Protein AF-A0A358AS02-F1 (afdb_monomer)

Radius of gyration: 32.99 Å; Cα contacts (8 Å, |Δi|>4): 53; chains: 1; bounding box: 66×18×102 Å

Solvent-accessible surface area (backbone atoms only — not comparable to full-atom values): 7855 Å² total; per-residue (Å²): 131,84,78,94,72,62,91,56,50,70,57,50,54,51,51,53,51,53,44,52,52,48,52,53,50,47,54,50,46,55,52,51,48,51,53,48,52,52,51,51,50,51,52,51,52,51,51,52,53,49,52,54,51,52,55,53,41,55,75,73,66,63,52,74,68,58,54,47,55,52,50,57,49,52,51,48,52,50,52,53,51,51,54,48,49,51,52,47,52,54,49,51,49,53,46,52,52,51,52,53,52,46,53,51,48,55,52,52,50,54,49,51,52,51,54,44,52,50,53,49,52,52,53,51,52,52,51,50,53,52,50,55,48,54,52,50,36,59,75,69,67,66,122

Secondary structure (DSSP, 8-state):
-PPP--TTHHHHHHHHHHHHHHHHHHHHHHHHHHHHHHHHHHHHHHHHHHHHHHHHHHHH---HHHHHHHHHHHHHHHHHHHHHHHHHHHHHHHHHHHHHHHHHHHHHHHHHHHHHHHHHHHHHHHHHHHHHHHHHHHHTT--

Structure (mmCIF, N/CA/C/O backbone):
data_AF-A0A358AS02-F1
#
_entry.id   AF-A0A358AS02-F1
#
loop_
_atom_site.group_PDB
_atom_site.id
_atom_site.type_symbol
_atom_site.label_atom_id
_atom_site.label_alt_id
_atom_site.label_comp_id
_atom_site.label_asym_id
_atom_site.label_entity_id
_atom_site.label_seq_id
_atom_site.pdbx_PDB_ins_code
_atom_site.Cartn_x
_atom_site.Cartn_y
_atom_site.Cartn_z
_atom_site.occupancy
_atom_site.B_iso_or_equiv
_atom_site.auth_seq_id
_atom_site.auth_comp_id
_atom_site.auth_asym_id
_atom_site.auth_atom_id
_atom_site.pdbx_PDB_model_num
ATOM 1 N N . MET A 1 1 ? 17.965 8.722 -44.364 1.00 63.06 1 MET A N 1
ATOM 2 C CA . MET A 1 1 ? 18.125 7.604 -43.410 1.00 63.06 1 MET A CA 1
ATOM 3 C C . MET A 1 1 ? 16.873 7.472 -42.569 1.00 63.06 1 MET A C 1
ATOM 5 O O . MET A 1 1 ? 16.244 8.491 -42.295 1.00 63.06 1 MET A O 1
ATOM 9 N N . LYS A 1 2 ? 16.463 6.245 -42.236 1.00 71.38 2 LYS A N 1
ATOM 10 C CA . LYS A 1 2 ? 15.311 6.028 -41.347 1.00 71.38 2 LYS A CA 1
ATOM 11 C C . LYS A 1 2 ? 15.686 6.467 -39.932 1.00 71.38 2 LYS A C 1
ATOM 13 O O . LYS A 1 2 ? 16.843 6.344 -39.566 1.00 71.38 2 LYS A O 1
ATOM 18 N N . LYS A 1 3 ? 14.738 7.020 -39.175 1.00 84.81 3 LYS A N 1
ATOM 19 C CA . LYS A 1 3 ? 14.953 7.345 -37.757 1.00 84.81 3 LYS A CA 1
ATOM 20 C C . LYS A 1 3 ? 15.040 6.046 -36.949 1.00 84.81 3 LYS A C 1
ATOM 22 O O . LYS A 1 3 ? 14.452 5.049 -37.358 1.00 84.81 3 LYS A O 1
ATOM 27 N N . PHE A 1 4 ? 15.754 6.072 -35.824 1.00 89.56 4 PHE A N 1
ATOM 28 C CA . PHE A 1 4 ? 15.758 4.958 -34.879 1.00 89.56 4 PHE A CA 1
ATOM 29 C C . PHE A 1 4 ? 14.348 4.734 -34.322 1.00 89.56 4 PHE A C 1
ATOM 31 O O . PHE A 1 4 ? 13.707 5.678 -33.857 1.00 89.56 4 PHE A O 1
ATOM 38 N N . GLU A 1 5 ? 13.896 3.485 -34.346 1.00 88.81 5 GLU A N 1
ATOM 39 C CA . GLU A 1 5 ? 12.647 3.043 -33.737 1.00 88.81 5 GLU A CA 1
ATOM 40 C C . GLU A 1 5 ? 12.948 1.823 -32.872 1.00 88.81 5 GLU A C 1
ATOM 42 O O . GLU A 1 5 ? 13.447 0.810 -33.361 1.00 88.81 5 GLU A O 1
ATOM 47 N N . PHE A 1 6 ? 12.656 1.926 -31.575 1.00 92.75 6 PHE A N 1
ATOM 48 C CA . PHE A 1 6 ? 12.832 0.802 -30.667 1.00 92.75 6 PHE A CA 1
ATOM 49 C C . PHE A 1 6 ? 11.777 -0.265 -30.957 1.00 92.75 6 PHE A C 1
ATOM 51 O O . PHE A 1 6 ? 10.574 -0.002 -30.902 1.00 92.75 6 PHE A O 1
ATOM 58 N N . THR A 1 7 ? 12.221 -1.489 -31.226 1.00 91.62 7 THR A N 1
ATOM 59 C CA . THR A 1 7 ? 11.333 -2.581 -31.659 1.00 91.62 7 THR A CA 1
ATOM 60 C C . THR A 1 7 ? 10.274 -2.965 -30.621 1.00 91.62 7 THR A C 1
ATOM 62 O O . THR A 1 7 ? 9.206 -3.449 -30.992 1.00 91.62 7 THR A O 1
ATOM 65 N N . LEU A 1 8 ? 10.525 -2.706 -29.331 1.00 94.44 8 LEU A N 1
ATOM 66 C CA . LEU A 1 8 ? 9.593 -2.987 -28.232 1.00 94.44 8 LEU A CA 1
ATOM 67 C C . LEU A 1 8 ? 8.960 -1.719 -27.636 1.00 94.44 8 LEU A C 1
ATOM 69 O O . LEU A 1 8 ? 8.430 -1.769 -26.528 1.00 94.44 8 LEU A O 1
ATOM 73 N N . GLN A 1 9 ? 8.959 -0.594 -28.363 1.00 92.94 9 GLN A N 1
ATOM 74 C CA . GLN A 1 9 ? 8.395 0.679 -27.887 1.00 92.94 9 GLN A CA 1
ATOM 75 C C . GLN A 1 9 ? 6.948 0.530 -27.394 1.00 92.94 9 GLN A C 1
ATOM 77 O O . GLN A 1 9 ? 6.597 1.041 -26.335 1.00 92.94 9 GLN A O 1
ATOM 82 N N . ARG A 1 10 ? 6.115 -0.241 -28.106 1.00 94.62 10 ARG A N 1
ATOM 83 C CA . ARG A 1 10 ? 4.721 -0.456 -27.698 1.00 94.62 10 ARG A CA 1
ATOM 84 C C . ARG A 1 10 ? 4.593 -1.248 -26.395 1.00 94.62 10 ARG A C 1
ATOM 86 O O . ARG A 1 10 ? 3.691 -0.983 -25.609 1.00 94.62 10 ARG A O 1
ATOM 93 N N . LEU A 1 11 ? 5.476 -2.220 -26.175 1.00 94.50 11 LEU A N 1
ATOM 94 C CA . LEU A 1 11 ? 5.514 -2.978 -24.926 1.00 94.50 11 LEU A CA 1
ATOM 95 C C . LEU A 1 11 ? 5.974 -2.082 -23.769 1.00 94.50 11 LEU A C 1
ATOM 97 O O . LEU A 1 11 ? 5.389 -2.152 -22.695 1.00 94.50 11 LEU A O 1
ATOM 101 N N . GLN A 1 12 ? 6.964 -1.216 -24.007 1.00 92.75 12 GLN A N 1
ATOM 102 C CA . GLN A 1 12 ? 7.427 -0.230 -23.029 1.00 92.75 12 GLN A CA 1
ATOM 103 C C . GLN A 1 12 ? 6.285 0.695 -22.578 1.00 92.75 12 GLN A C 1
ATOM 105 O O . GLN A 1 12 ? 6.038 0.799 -21.382 1.00 92.75 12 GLN A O 1
ATOM 110 N N . GLU A 1 13 ? 5.517 1.253 -23.518 1.00 94.88 13 GLU A N 1
ATOM 111 C CA . GLU A 1 13 ? 4.344 2.091 -23.212 1.00 94.88 13 GLU A CA 1
ATOM 112 C C . GLU A 1 13 ? 3.291 1.352 -22.372 1.00 94.88 13 GLU A C 1
ATOM 114 O O . GLU A 1 13 ? 2.751 1.901 -21.415 1.00 94.88 13 GLU A O 1
ATOM 119 N N . VAL A 1 14 ? 3.001 0.088 -22.703 1.00 96.38 14 VAL A N 1
ATOM 120 C CA . VAL A 1 14 ? 2.052 -0.723 -21.922 1.00 96.38 14 VAL A CA 1
ATOM 121 C C . VAL A 1 14 ? 2.564 -0.932 -20.497 1.00 96.38 14 VAL A C 1
ATOM 123 O O . VAL A 1 14 ? 1.791 -0.807 -19.551 1.00 96.38 14 VAL A O 1
ATOM 126 N N . LYS A 1 15 ? 3.863 -1.196 -20.321 1.00 93.69 15 LYS A N 1
ATOM 127 C CA . LYS A 1 15 ? 4.470 -1.373 -18.995 1.00 93.69 15 LYS A CA 1
ATOM 128 C C . LYS A 1 15 ? 4.496 -0.095 -18.165 1.00 93.69 15 LYS A C 1
ATOM 130 O O . LYS A 1 15 ? 4.350 -0.176 -16.949 1.00 93.69 15 LYS A O 1
ATOM 135 N N . GLU A 1 16 ? 4.666 1.065 -18.786 1.00 94.62 16 GLU A N 1
ATOM 136 C CA . GLU A 1 16 ? 4.541 2.367 -18.115 1.00 94.62 16 GLU A CA 1
ATOM 137 C C . GLU A 1 16 ? 3.108 2.593 -17.614 1.00 94.62 16 GLU A C 1
ATOM 139 O O . GLU A 1 16 ? 2.904 2.956 -16.455 1.00 94.62 16 GLU A O 1
ATOM 144 N N . MET A 1 17 ? 2.103 2.279 -18.440 1.00 96.12 17 MET A N 1
ATOM 145 C CA . MET A 1 17 ? 0.696 2.364 -18.034 1.00 96.12 17 MET A CA 1
ATOM 146 C C . MET A 1 17 ? 0.342 1.382 -16.905 1.00 96.12 17 MET A C 1
ATOM 148 O O . MET A 1 17 ? -0.365 1.755 -15.968 1.00 96.12 17 MET A O 1
ATOM 152 N N . GLU A 1 18 ? 0.828 0.136 -16.970 1.00 96.81 18 GLU A N 1
ATOM 153 C CA . GLU A 1 18 ? 0.629 -0.865 -15.909 1.00 96.81 18 GLU A CA 1
ATOM 154 C C . GLU A 1 18 ? 1.222 -0.392 -14.572 1.00 96.81 18 GLU A C 1
ATOM 156 O O . GLU A 1 18 ? 0.598 -0.549 -13.519 1.00 96.81 18 GLU A 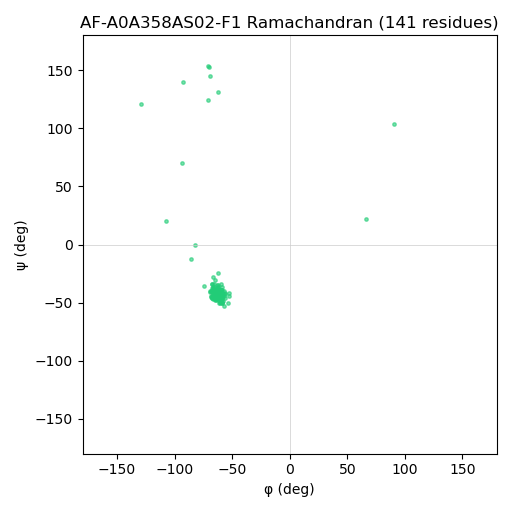O 1
ATOM 161 N N . GLU A 1 19 ? 2.409 0.220 -14.603 1.00 95.88 19 GLU A N 1
ATOM 162 C CA . GLU A 1 19 ? 3.047 0.780 -13.412 1.00 95.88 19 GLU A CA 1
ATOM 163 C C . GLU A 1 19 ? 2.237 1.944 -12.829 1.00 95.88 19 GLU A C 1
ATOM 165 O O . GLU A 1 19 ? 1.993 1.975 -11.620 1.00 95.88 19 GLU A O 1
ATOM 170 N N . GLU A 1 20 ? 1.789 2.884 -13.666 1.00 96.62 20 GLU A N 1
ATOM 171 C CA . GLU A 1 20 ? 0.965 4.014 -13.229 1.00 96.62 20 GLU A CA 1
ATOM 172 C C . GLU A 1 20 ? -0.330 3.528 -12.566 1.00 96.62 20 GLU A C 1
ATOM 174 O O . GLU A 1 20 ? -0.679 3.969 -11.465 1.00 96.62 20 GLU A O 1
ATOM 179 N N . GLN A 1 21 ? -0.997 2.546 -13.179 1.00 96.94 21 GLN A N 1
ATOM 180 C CA . GLN A 1 21 ? -2.196 1.934 -12.620 1.00 96.94 21 GLN A CA 1
ATOM 181 C C . GLN A 1 21 ? -1.914 1.273 -11.264 1.00 96.94 21 GLN A C 1
ATOM 183 O O . GLN A 1 21 ? -2.675 1.476 -10.313 1.00 96.94 21 GLN A O 1
ATOM 188 N N . L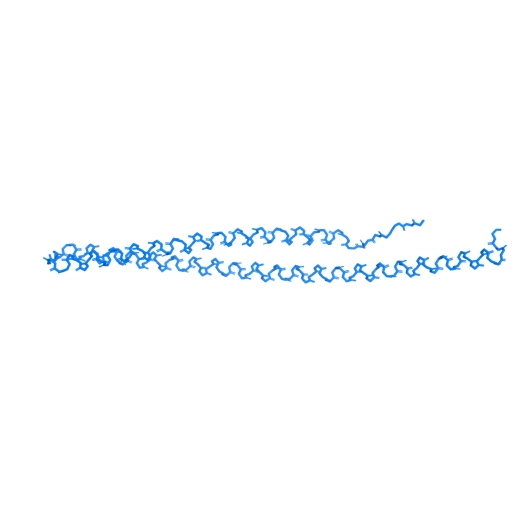YS A 1 22 ? -0.807 0.533 -11.133 1.00 97.38 22 LYS A N 1
ATOM 189 C CA . LYS A 1 22 ? -0.427 -0.106 -9.863 1.00 97.38 22 LYS A CA 1
ATOM 190 C C . LYS A 1 22 ? -0.042 0.900 -8.782 1.00 97.38 22 LYS A C 1
ATOM 192 O O . LYS A 1 22 ? -0.351 0.686 -7.612 1.00 97.38 22 LYS A O 1
ATOM 197 N N . ARG A 1 23 ? 0.573 2.030 -9.138 1.00 97.31 23 ARG A N 1
ATOM 198 C CA . ARG A 1 23 ? 0.833 3.134 -8.195 1.00 97.31 23 ARG A CA 1
ATOM 199 C C . ARG A 1 23 ? -0.464 3.766 -7.695 1.00 97.31 23 ARG A C 1
ATOM 201 O O . ARG A 1 23 ? -0.570 4.067 -6.506 1.00 97.31 23 ARG A O 1
ATOM 208 N N . ALA A 1 24 ? -1.445 3.945 -8.577 1.00 97.88 24 ALA A N 1
ATOM 209 C CA . ALA A 1 24 ? -2.761 4.447 -8.196 1.00 97.88 24 ALA A CA 1
ATOM 210 C C . ALA A 1 24 ? -3.493 3.467 -7.263 1.00 97.88 24 ALA A C 1
ATOM 212 O O . ALA A 1 24 ? -4.055 3.893 -6.253 1.00 97.88 24 ALA A O 1
ATOM 213 N N . GLU A 1 25 ? -3.430 2.164 -7.555 1.00 97.81 25 GLU A N 1
ATOM 214 C CA . GLU A 1 25 ? -3.969 1.107 -6.692 1.00 97.81 25 GLU A CA 1
ATOM 215 C C . GLU A 1 25 ? -3.327 1.136 -5.299 1.00 97.81 25 GLU A C 1
ATOM 217 O O . GLU A 1 25 ? -4.043 1.203 -4.299 1.00 97.81 25 GLU A O 1
ATOM 222 N N . LEU A 1 26 ? -1.992 1.189 -5.225 1.00 97.88 26 LEU A N 1
ATOM 223 C CA . LEU A 1 26 ? -1.266 1.282 -3.958 1.00 97.88 26 LEU A CA 1
ATOM 224 C C . LEU A 1 26 ? -1.669 2.527 -3.156 1.00 97.88 26 LEU A C 1
ATOM 226 O O . LEU A 1 26 ? -1.911 2.431 -1.958 1.00 97.88 26 LEU A O 1
ATOM 230 N N . SER A 1 27 ? -1.818 3.680 -3.816 1.00 98.19 27 SER A N 1
ATOM 231 C CA . SER A 1 27 ? -2.294 4.901 -3.155 1.00 98.19 27 SER A CA 1
ATOM 232 C C . SER A 1 27 ? -3.722 4.759 -2.614 1.00 98.19 27 SER A C 1
ATOM 234 O O . SER A 1 27 ? -4.043 5.322 -1.566 1.00 98.19 27 SER A O 1
ATOM 236 N N . GLY A 1 28 ? -4.586 4.018 -3.313 1.00 98.44 28 GLY A N 1
ATOM 237 C CA . GLY A 1 28 ? -5.920 3.668 -2.827 1.00 98.44 28 GLY A CA 1
ATOM 238 C C . GLY A 1 28 ? -5.861 2.804 -1.567 1.00 98.44 28 GLY A C 1
ATOM 239 O O . GLY A 1 28 ? -6.523 3.125 -0.582 1.00 98.44 28 GLY A O 1
ATOM 240 N N . LEU A 1 29 ? -5.017 1.771 -1.574 1.00 98.38 29 LEU A N 1
ATOM 241 C CA . LEU A 1 29 ? -4.811 0.885 -0.426 1.00 98.38 29 LEU A CA 1
ATOM 242 C C . LEU A 1 29 ? -4.224 1.622 0.784 1.00 98.38 29 LEU A C 1
ATOM 244 O O . LEU A 1 29 ? -4.677 1.410 1.903 1.00 98.38 29 LEU A O 1
ATOM 248 N N . ASP A 1 30 ? -3.270 2.534 0.580 1.00 98.06 30 ASP A N 1
ATOM 249 C CA . ASP A 1 30 ? -2.698 3.333 1.671 1.00 98.06 30 ASP A CA 1
ATOM 250 C C . ASP A 1 30 ? -3.766 4.224 2.341 1.00 98.06 30 ASP A C 1
ATOM 252 O O . ASP A 1 30 ? -3.768 4.397 3.562 1.00 98.06 30 ASP A O 1
ATOM 256 N N . LYS A 1 31 ? -4.716 4.767 1.563 1.00 98.50 31 LYS A N 1
ATOM 257 C CA . LYS A 1 31 ? -5.859 5.525 2.106 1.00 98.50 31 LYS A CA 1
ATOM 258 C C . LYS A 1 31 ? -6.836 4.629 2.862 1.00 98.50 31 LYS A C 1
ATOM 260 O O . LYS A 1 31 ? -7.334 5.034 3.910 1.00 98.50 31 LYS A O 1
ATOM 265 N N . GLU A 1 32 ? -7.112 3.440 2.332 1.00 98.38 32 GLU A N 1
ATOM 266 C CA . GLU A 1 32 ? -7.950 2.433 2.988 1.00 98.38 32 GLU A CA 1
ATOM 267 C C . GLU A 1 32 ? -7.351 2.048 4.349 1.00 98.38 32 GLU A C 1
ATOM 269 O O . GLU A 1 32 ? -8.023 2.171 5.372 1.00 98.38 32 GLU A O 1
ATOM 274 N N . MET A 1 33 ? -6.056 1.721 4.380 1.00 98.50 33 MET A N 1
ATOM 275 C CA . MET A 1 33 ? -5.299 1.424 5.598 1.00 98.50 33 MET A CA 1
ATOM 276 C C . MET A 1 33 ? -5.369 2.565 6.618 1.00 98.50 33 MET A C 1
ATOM 278 O O . MET A 1 33 ? -5.635 2.330 7.795 1.00 98.50 33 MET A O 1
ATOM 282 N N . ALA A 1 34 ? -5.177 3.812 6.180 1.00 98.50 34 ALA A N 1
ATOM 283 C CA . ALA A 1 34 ? -5.285 4.967 7.069 1.00 98.50 34 ALA A CA 1
ATOM 284 C C . ALA A 1 34 ? -6.682 5.078 7.706 1.00 98.50 34 ALA A C 1
ATOM 286 O O . ALA A 1 34 ? -6.791 5.345 8.901 1.00 98.50 34 ALA A O 1
ATOM 287 N N . GLY A 1 35 ? -7.745 4.828 6.933 1.00 98.62 35 GLY A N 1
ATOM 288 C CA . GLY A 1 35 ? -9.116 4.798 7.447 1.00 98.62 35 GLY A CA 1
ATO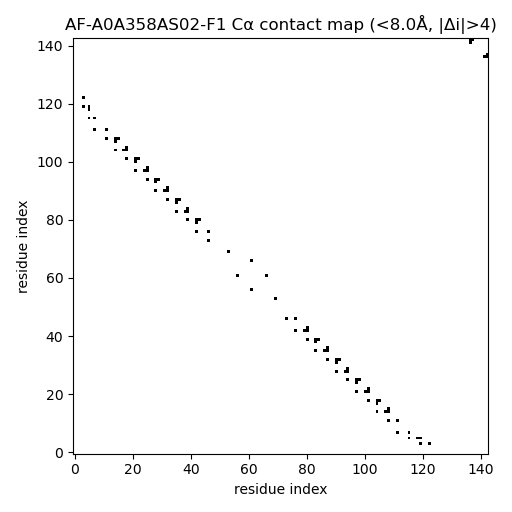M 289 C C . GLY A 1 35 ? -9.358 3.662 8.445 1.00 98.62 35 GLY A C 1
ATOM 290 O O . GLY A 1 35 ? -10.032 3.864 9.458 1.00 98.62 35 GLY A O 1
ATOM 291 N N . LEU A 1 36 ? -8.776 2.486 8.197 1.00 98.56 36 LEU A N 1
ATOM 292 C CA . LEU A 1 36 ? -8.871 1.346 9.107 1.00 98.56 36 LEU A CA 1
ATOM 293 C C . LEU A 1 36 ? -8.152 1.615 10.440 1.00 98.56 36 LEU A C 1
ATOM 295 O O . LEU A 1 36 ? -8.704 1.332 11.505 1.00 98.56 36 LEU A O 1
ATOM 299 N N . LEU A 1 37 ? -6.957 2.202 10.399 1.00 98.44 37 LEU A N 1
ATOM 300 C CA . LEU A 1 37 ? -6.203 2.568 11.602 1.00 98.44 37 LEU A CA 1
ATOM 301 C C . LEU A 1 37 ? -6.907 3.670 12.407 1.00 98.44 37 LEU A C 1
ATOM 303 O O . LEU A 1 37 ? -6.973 3.590 13.632 1.00 98.44 37 LEU A O 1
ATOM 307 N N . ASP A 1 38 ? -7.495 4.661 11.733 1.00 98.50 38 ASP A N 1
ATOM 308 C CA . ASP A 1 38 ? -8.313 5.700 12.373 1.00 98.50 38 ASP A CA 1
ATOM 309 C C . ASP A 1 38 ? -9.543 5.102 13.080 1.00 98.50 38 ASP A C 1
ATOM 311 O O . ASP A 1 38 ? -9.843 5.437 14.228 1.00 98.50 38 ASP A O 1
ATOM 315 N N . HIS A 1 39 ? -10.239 4.156 12.440 1.00 98.12 39 HIS A N 1
ATOM 316 C CA . HIS A 1 39 ? -11.357 3.459 13.076 1.00 98.12 39 HIS A CA 1
ATOM 317 C C . HIS A 1 39 ? -10.918 2.626 14.289 1.00 98.12 39 HIS A C 1
ATOM 319 O O . HIS A 1 39 ? -11.562 2.698 15.336 1.00 98.12 39 HIS A O 1
ATOM 325 N N . GLN A 1 40 ? -9.795 1.913 14.192 1.00 97.94 40 GLN A N 1
ATOM 326 C CA . GLN A 1 40 ? -9.229 1.173 15.321 1.00 97.94 40 GLN A CA 1
ATOM 327 C C . GLN A 1 40 ? -8.854 2.094 16.491 1.00 97.94 40 GLN A C 1
ATOM 329 O O . GLN A 1 40 ? -9.088 1.738 17.650 1.00 97.94 40 GLN A O 1
ATOM 334 N N . GLY A 1 41 ? 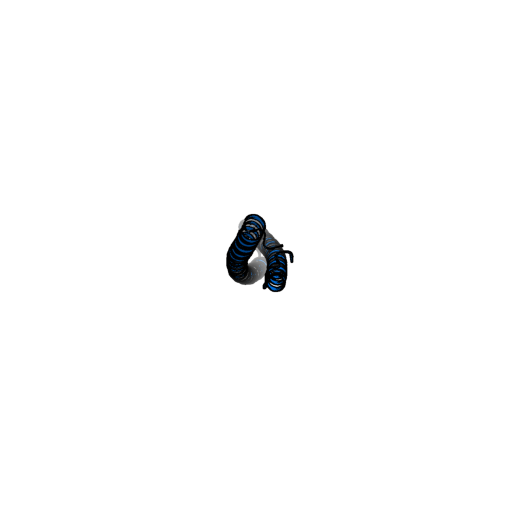-8.312 3.280 16.199 1.00 97.50 41 GLY A N 1
ATOM 335 C CA . GLY A 1 41 ? -8.031 4.311 17.198 1.00 97.50 41 GLY A CA 1
ATOM 336 C C . GLY A 1 41 ? -9.295 4.750 17.936 1.00 97.50 41 GLY A C 1
ATOM 337 O O . GLY A 1 41 ? -9.331 4.720 19.164 1.00 97.50 41 GLY A O 1
ATOM 338 N N . ARG A 1 42 ? -10.377 5.041 17.202 1.00 98.00 42 ARG A N 1
ATOM 339 C CA . ARG A 1 42 ? -11.675 5.392 17.806 1.00 98.00 42 ARG A CA 1
ATOM 340 C C . ARG A 1 42 ? -12.244 4.286 18.693 1.00 98.00 42 ARG A C 1
ATOM 342 O O . ARG A 1 42 ? -12.775 4.588 19.758 1.00 98.00 42 ARG A O 1
ATOM 349 N N . LEU A 1 43 ? -12.135 3.018 18.287 1.00 97.69 43 LEU A N 1
ATOM 350 C CA . LEU A 1 43 ? -12.587 1.892 19.114 1.00 97.69 43 LEU A CA 1
ATOM 351 C C . LEU A 1 43 ? -11.811 1.817 20.438 1.00 97.69 43 LEU A C 1
ATOM 353 O O . LEU A 1 43 ? -12.423 1.635 21.490 1.00 97.69 43 LEU A O 1
ATOM 357 N N . HIS A 1 44 ? -10.492 2.034 20.407 1.00 96.75 44 HIS A N 1
ATOM 358 C CA . HIS A 1 44 ? -9.678 2.108 21.625 1.00 96.75 44 HIS A CA 1
ATOM 359 C C . HIS A 1 44 ? -10.084 3.288 22.514 1.00 96.75 44 HIS A C 1
ATOM 361 O O . HIS A 1 44 ? -10.282 3.101 23.713 1.00 96.75 44 HIS A O 1
ATOM 367 N N . GLU A 1 45 ? -10.272 4.481 21.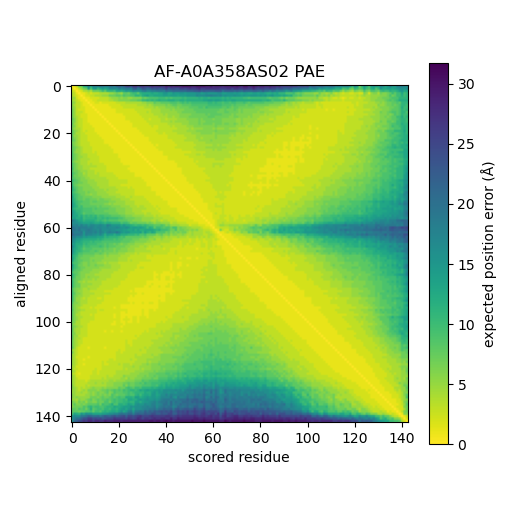945 1.00 97.69 45 GLU A N 1
ATOM 368 C CA . GLU A 1 45 ? -10.729 5.656 22.700 1.00 97.69 45 GLU A CA 1
ATOM 369 C C . GLU A 1 45 ? -12.088 5.406 23.371 1.00 97.69 45 GLU A C 1
ATOM 371 O O . GLU A 1 45 ? -12.282 5.735 24.544 1.00 97.69 45 GLU A O 1
ATOM 376 N N . MET A 1 46 ? -13.025 4.774 22.657 1.00 96.75 46 MET A N 1
ATOM 377 C CA . MET A 1 46 ? -14.327 4.381 23.203 1.00 96.75 46 MET A CA 1
ATOM 378 C C . MET A 1 46 ? -14.183 3.368 24.342 1.00 96.75 46 MET A C 1
ATOM 380 O O . MET A 1 46 ? -14.834 3.514 25.379 1.00 96.75 46 MET A O 1
ATOM 384 N N . PHE A 1 47 ? -13.320 2.365 24.176 1.00 96.06 47 PHE A N 1
ATOM 385 C CA . PHE A 1 47 ? -13.057 1.357 25.198 1.00 96.06 47 PHE A CA 1
ATOM 386 C C . PHE A 1 47 ? -12.450 1.971 26.467 1.00 96.06 47 PHE A C 1
ATOM 388 O O . PHE A 1 47 ? -12.896 1.674 27.581 1.00 96.06 47 PHE A O 1
ATOM 395 N N . GLU A 1 48 ? -11.475 2.870 26.325 1.00 96.50 48 GLU A N 1
ATOM 396 C CA . GLU A 1 48 ? -10.853 3.576 27.449 1.00 96.50 48 GLU A CA 1
ATOM 397 C C . GLU A 1 48 ? -11.841 4.500 28.167 1.00 96.50 48 GLU A C 1
ATOM 399 O O . GLU A 1 48 ? -11.921 4.490 29.402 1.00 96.50 48 GLU A O 1
ATOM 404 N N . ALA A 1 49 ? -12.637 5.261 27.410 1.00 96.56 49 ALA A N 1
ATOM 405 C CA . ALA A 1 49 ? -13.674 6.124 27.965 1.00 96.56 49 ALA A CA 1
ATOM 406 C C . ALA A 1 49 ? -14.694 5.309 28.772 1.00 96.56 49 ALA A C 1
ATOM 408 O O . ALA A 1 49 ? -15.005 5.659 29.917 1.00 96.56 49 ALA A O 1
ATOM 409 N N . GLN A 1 50 ? -15.147 4.182 28.221 1.00 95.44 50 GLN A N 1
ATOM 410 C CA . GLN A 1 50 ? -16.097 3.301 28.888 1.00 95.44 50 GLN A CA 1
ATOM 411 C C . GLN A 1 50 ? -15.493 2.628 30.123 1.00 95.44 50 GLN A C 1
ATOM 413 O O . GLN A 1 50 ? -16.152 2.524 31.156 1.00 95.44 50 GLN A O 1
ATOM 418 N N . THR A 1 51 ? -14.224 2.223 30.055 1.00 95.69 51 THR A N 1
ATOM 419 C CA . THR A 1 51 ? -13.481 1.671 31.197 1.00 95.69 51 THR A CA 1
ATOM 420 C C . THR A 1 51 ? -13.361 2.694 32.324 1.00 95.69 51 THR A C 1
ATOM 422 O O . THR A 1 51 ? -13.556 2.368 33.497 1.00 95.69 51 THR A O 1
ATOM 425 N N . SER A 1 52 ? -13.071 3.953 31.992 1.00 95.94 52 SER A N 1
ATOM 426 C CA . SER A 1 52 ? -13.017 5.047 32.963 1.00 95.94 52 SER A CA 1
ATOM 427 C C . SER A 1 52 ? -14.368 5.259 33.648 1.00 95.94 52 SER A C 1
ATOM 429 O O . SER A 1 52 ? -14.424 5.364 34.875 1.00 95.94 52 SER A O 1
ATOM 431 N N . GLU A 1 53 ? -15.460 5.261 32.883 1.00 95.12 53 GLU A N 1
ATOM 432 C CA . GLU A 1 53 ? -16.808 5.437 33.428 1.00 95.12 53 GLU A CA 1
ATOM 433 C C . GLU A 1 53 ? -17.247 4.251 34.292 1.00 95.12 53 GLU A C 1
ATOM 435 O O . GLU A 1 53 ? -17.659 4.437 35.438 1.00 95.12 53 GLU A O 1
ATOM 440 N N . TYR A 1 54 ? -17.023 3.028 33.810 1.00 94.62 54 TYR A N 1
ATOM 441 C CA . TYR A 1 54 ? -17.240 1.801 34.571 1.00 94.62 54 TYR A CA 1
ATOM 442 C C . TYR A 1 54 ? -16.525 1.833 35.929 1.00 94.62 54 TYR A C 1
ATOM 444 O O . TYR A 1 54 ? -17.114 1.517 36.965 1.00 94.62 54 TYR A O 1
ATOM 452 N N . ASN A 1 55 ? -15.267 2.283 35.955 1.00 94.00 55 ASN A N 1
ATOM 453 C CA . ASN A 1 55 ? -14.486 2.393 37.185 1.00 94.00 55 ASN A CA 1
ATOM 454 C C . ASN A 1 55 ? -15.047 3.440 38.162 1.00 94.00 55 ASN A C 1
ATOM 456 O O . ASN A 1 55 ? -14.944 3.255 39.379 1.00 94.00 55 ASN A O 1
ATOM 460 N N . LYS A 1 56 ? -15.629 4.542 37.671 1.00 94.38 56 LYS A N 1
ATOM 461 C CA . LYS A 1 56 ? -16.301 5.534 38.529 1.00 94.38 56 LYS A CA 1
ATOM 462 C C . LYS A 1 56 ? -17.573 4.958 39.136 1.00 94.38 56 LYS A C 1
ATOM 464 O O . LYS A 1 56 ? -17.770 5.087 40.344 1.00 94.38 56 LYS A O 1
ATOM 469 N N . GLU A 1 57 ? -18.388 4.284 38.334 1.00 93.06 57 GLU A N 1
ATOM 470 C CA . GLU A 1 57 ? -19.643 3.687 38.795 1.00 93.06 57 GLU A CA 1
ATOM 471 C C . GLU A 1 57 ? -19.394 2.530 39.772 1.00 93.06 57 GLU A C 1
ATOM 473 O O . GLU A 1 57 ? -20.037 2.453 40.820 1.00 93.06 57 GLU A O 1
ATOM 478 N N . CYS A 1 58 ? -18.358 1.717 39.545 1.00 91.31 58 CYS A N 1
ATOM 479 C CA . CYS A 1 58 ? -17.915 0.705 40.510 1.00 91.31 58 CYS A CA 1
ATOM 480 C C . CYS A 1 58 ? -17.587 1.300 41.887 1.00 91.31 58 CYS A C 1
ATOM 482 O O . CYS A 1 58 ? -17.987 0.743 42.909 1.00 91.31 58 CYS A O 1
ATOM 484 N N . LYS A 1 59 ? -16.901 2.452 41.937 1.00 92.94 59 LYS A N 1
ATOM 485 C CA . LYS A 1 59 ? -16.568 3.135 43.203 1.00 92.94 59 LYS A CA 1
ATOM 486 C C . LYS A 1 59 ? -17.798 3.667 43.938 1.00 92.94 59 LYS A C 1
ATOM 488 O O . LYS A 1 59 ? -17.755 3.807 45.157 1.00 92.94 59 LYS A O 1
ATOM 493 N N . ARG A 1 60 ? -18.872 3.988 43.213 1.00 92.12 60 ARG A N 1
ATOM 494 C CA . ARG A 1 60 ? -20.134 4.505 43.771 1.00 92.12 60 ARG A CA 1
ATOM 495 C C . ARG A 1 60 ? -21.088 3.393 44.213 1.00 92.12 60 ARG A C 1
ATOM 497 O O . ARG A 1 60 ? -22.037 3.677 44.938 1.00 92.12 60 ARG A O 1
ATOM 504 N N . GLY A 1 61 ? -20.798 2.151 43.828 1.00 88.56 61 GLY A N 1
ATOM 505 C CA . GLY A 1 61 ? -21.677 1.004 44.005 1.00 88.56 61 GLY A CA 1
ATOM 506 C C . GLY A 1 61 ? -22.574 0.847 42.783 1.00 88.56 61 GLY A C 1
ATOM 507 O O . GLY A 1 61 ? -23.542 1.581 42.617 1.00 88.56 61 GLY A O 1
ATOM 508 N N . ILE A 1 62 ? -22.237 -0.124 41.935 1.00 91.81 62 ILE A N 1
ATOM 509 C CA . ILE A 1 62 ? -22.947 -0.407 40.687 1.00 91.81 62 ILE A CA 1
ATOM 510 C C . ILE A 1 62 ? -24.039 -1.464 40.897 1.00 91.81 62 ILE A C 1
ATOM 512 O O . ILE A 1 62 ? -23.852 -2.446 41.623 1.00 91.81 62 ILE A O 1
ATOM 516 N N . GLY A 1 63 ? -25.194 -1.273 40.258 1.00 92.69 63 GLY A N 1
ATOM 517 C CA . GLY A 1 63 ? -26.270 -2.258 40.245 1.00 92.69 63 GLY A CA 1
ATOM 518 C C . GLY A 1 63 ? -25.924 -3.483 39.392 1.00 92.69 63 GLY A C 1
ATOM 519 O O . GLY A 1 63 ? -25.165 -3.406 38.430 1.00 92.69 63 GLY A O 1
ATOM 520 N N . LYS A 1 64 ? -26.527 -4.639 39.699 1.00 90.00 64 LYS A N 1
ATOM 521 C CA . LYS A 1 64 ? -26.311 -5.882 38.929 1.00 90.00 64 LYS A CA 1
ATOM 522 C C . LYS A 1 64 ? -26.694 -5.743 37.447 1.00 90.00 64 LYS A C 1
ATOM 524 O O . LYS A 1 64 ? -26.048 -6.350 36.600 1.00 90.00 64 LYS A O 1
ATOM 529 N N . ALA A 1 65 ? -27.756 -4.993 37.149 1.00 91.31 65 ALA A N 1
ATOM 530 C CA . ALA A 1 65 ? -28.204 -4.764 35.777 1.00 91.31 65 ALA A CA 1
ATOM 531 C C . ALA A 1 65 ? -27.177 -3.937 34.991 1.00 91.31 65 ALA A C 1
ATOM 533 O O . ALA A 1 65 ? -26.776 -4.350 33.910 1.00 91.31 65 ALA A O 1
ATOM 534 N N . ASP A 1 66 ? -26.688 -2.843 35.578 1.00 90.50 66 ASP A N 1
ATOM 535 C CA . ASP A 1 66 ? -25.688 -1.976 34.949 1.00 90.50 66 ASP A CA 1
ATOM 536 C C . ASP A 1 66 ? -24.365 -2.715 34.743 1.00 90.50 66 ASP A C 1
ATOM 538 O O . ASP A 1 66 ? -23.786 -2.646 33.664 1.00 90.50 66 ASP A O 1
ATOM 542 N N . LEU A 1 67 ? -23.929 -3.503 35.733 1.00 91.81 67 LEU A N 1
ATOM 543 C CA . LEU A 1 67 ? -22.736 -4.345 35.620 1.00 91.81 67 LEU A CA 1
ATOM 544 C C . LEU A 1 67 ? -22.817 -5.296 34.418 1.00 91.81 67 LEU A C 1
ATOM 546 O O . LEU A 1 67 ? -21.831 -5.460 33.702 1.00 91.81 67 LEU A O 1
ATOM 550 N N . LYS A 1 68 ? -23.989 -5.900 34.183 1.00 94.12 68 LYS A N 1
ATOM 551 C CA . LYS A 1 68 ? -24.208 -6.745 33.008 1.00 94.12 68 LYS A CA 1
ATOM 552 C C . LYS A 1 68 ? -24.131 -5.925 31.718 1.00 94.12 68 LYS A C 1
ATOM 554 O O . LYS A 1 68 ? -23.410 -6.320 30.815 1.00 94.12 68 LYS A O 1
ATOM 559 N N . SER A 1 69 ? -24.804 -4.776 31.657 1.00 94.31 69 SER A N 1
ATOM 560 C CA . SER A 1 69 ? -24.775 -3.899 30.479 1.00 94.31 69 SER A CA 1
ATOM 561 C C . SER A 1 69 ? -23.355 -3.459 30.103 1.00 94.31 69 SER A C 1
ATOM 563 O O . SER A 1 69 ? -23.018 -3.433 28.924 1.00 94.31 69 SER A O 1
ATOM 565 N N . TYR A 1 70 ? -22.505 -3.145 31.089 1.00 94.50 70 TYR A N 1
ATOM 566 C CA . TYR A 1 70 ? -21.089 -2.858 30.841 1.00 94.50 70 TYR A CA 1
ATOM 567 C C . TYR A 1 70 ? -20.343 -4.078 30.299 1.00 94.50 70 TYR A C 1
ATOM 569 O O . TYR A 1 70 ? -19.582 -3.933 29.350 1.00 94.50 70 TYR A O 1
ATOM 577 N N . GLY A 1 71 ? -20.563 -5.261 30.881 1.00 93.94 71 GLY A N 1
ATOM 578 C CA . GLY A 1 71 ? -19.959 -6.509 30.410 1.00 93.94 71 GLY A CA 1
ATOM 579 C C . GLY A 1 71 ? -20.301 -6.803 28.950 1.00 93.94 71 GLY A C 1
ATOM 580 O O . GLY A 1 71 ? -19.390 -6.941 28.138 1.00 93.94 71 GLY A O 1
ATOM 581 N N . ASP A 1 72 ? -21.594 -6.795 28.620 1.00 96.19 72 ASP A N 1
ATOM 582 C CA . ASP A 1 72 ? -22.097 -7.044 27.264 1.00 96.19 72 ASP A CA 1
ATOM 583 C C . ASP A 1 72 ? -21.512 -6.018 26.263 1.00 96.19 72 ASP A C 1
ATOM 585 O O . ASP A 1 72 ? -21.133 -6.360 25.145 1.00 96.19 72 ASP A O 1
ATOM 589 N N . TYR A 1 73 ? -21.378 -4.748 26.667 1.00 96.06 73 TYR A N 1
ATOM 590 C CA . TYR A 1 73 ? -20.811 -3.708 25.805 1.00 96.06 73 TYR A CA 1
ATOM 591 C C . TYR A 1 73 ? -19.284 -3.806 25.643 1.00 96.06 73 TYR A C 1
ATOM 593 O O . TYR A 1 73 ? -18.770 -3.546 24.557 1.00 96.06 73 TYR A O 1
ATOM 601 N N . PHE A 1 74 ? -18.541 -4.202 26.681 1.00 96.62 74 PHE A N 1
ATOM 602 C CA . PHE A 1 74 ? -17.105 -4.474 26.547 1.00 96.62 74 PHE A CA 1
ATOM 603 C C . PHE A 1 74 ? -16.836 -5.688 25.662 1.00 96.62 74 PHE A C 1
ATOM 605 O O . PHE A 1 74 ? -15.863 -5.678 24.911 1.00 96.62 74 PHE A O 1
ATOM 612 N N . GLU A 1 75 ? -17.673 -6.722 25.741 1.00 97.56 75 GLU A N 1
ATOM 613 C CA . GLU A 1 75 ? -17.598 -7.878 24.845 1.00 97.56 75 GLU A CA 1
ATOM 614 C C . GLU A 1 75 ? -17.800 -7.439 23.392 1.00 97.56 75 GLU A C 1
ATOM 616 O O . GLU A 1 75 ? -16.917 -7.671 22.570 1.00 97.56 75 GLU A O 1
ATOM 621 N N . TYR A 1 76 ? -18.855 -6.664 23.119 1.00 97.12 76 TYR A N 1
ATOM 622 C CA . TYR A 1 76 ? -19.085 -6.053 21.807 1.00 97.12 76 TYR A CA 1
ATOM 623 C C . TYR A 1 76 ? -17.878 -5.243 21.304 1.00 97.12 76 TYR A C 1
ATOM 625 O O . TYR A 1 76 ? -17.419 -5.450 20.184 1.00 97.12 76 TYR A O 1
ATOM 633 N N . LEU A 1 77 ? -17.319 -4.343 22.122 1.00 97.12 77 LEU A N 1
ATOM 634 C CA . LEU A 1 77 ? -16.166 -3.536 21.703 1.00 97.12 77 LEU A CA 1
ATOM 635 C C . LEU A 1 77 ? -14.937 -4.398 21.391 1.00 97.12 77 LEU A C 1
ATOM 637 O O . LEU A 1 77 ? -14.229 -4.113 20.430 1.00 97.12 77 LEU A O 1
ATOM 641 N N . ASN A 1 78 ? -14.687 -5.453 22.170 1.00 96.94 78 ASN A N 1
ATOM 642 C CA . ASN A 1 78 ? -13.581 -6.370 21.903 1.00 96.94 78 ASN A CA 1
ATOM 643 C C . ASN A 1 78 ? -13.783 -7.151 20.598 1.00 96.94 78 ASN A C 1
ATOM 645 O O . ASN A 1 78 ? -12.824 -7.324 19.846 1.00 96.94 78 ASN A O 1
ATOM 649 N N . GLU A 1 79 ? -15.008 -7.605 20.317 1.00 97.94 79 GLU A N 1
ATOM 650 C CA . GLU A 1 79 ? -15.346 -8.275 19.057 1.00 97.94 79 GLU A CA 1
ATOM 651 C C . GLU A 1 79 ? -15.134 -7.344 17.857 1.00 97.94 79 GLU A C 1
ATOM 653 O O . GLU A 1 79 ? -14.465 -7.725 16.895 1.00 97.94 79 GLU A O 1
ATOM 658 N N . GLU A 1 80 ? -15.604 -6.097 17.943 1.00 98.06 80 GLU A N 1
ATOM 659 C CA . GLU A 1 80 ? -15.404 -5.088 16.896 1.00 98.06 80 GLU A CA 1
ATOM 660 C C . GLU A 1 80 ? -13.918 -4.757 16.695 1.00 98.06 80 GLU A C 1
ATOM 662 O O . GLU A 1 80 ? -13.441 -4.668 15.565 1.00 98.06 80 G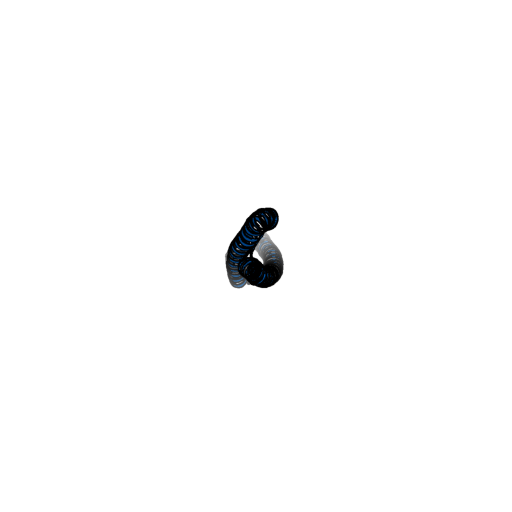LU A O 1
ATOM 667 N N . MET A 1 81 ? -13.146 -4.625 17.779 1.00 97.75 81 MET A N 1
ATOM 668 C CA . MET A 1 81 ? -11.699 -4.392 17.701 1.00 97.75 81 MET A CA 1
ATOM 669 C C . MET A 1 81 ? -10.960 -5.568 17.055 1.00 97.75 81 MET A C 1
ATOM 671 O O . MET A 1 8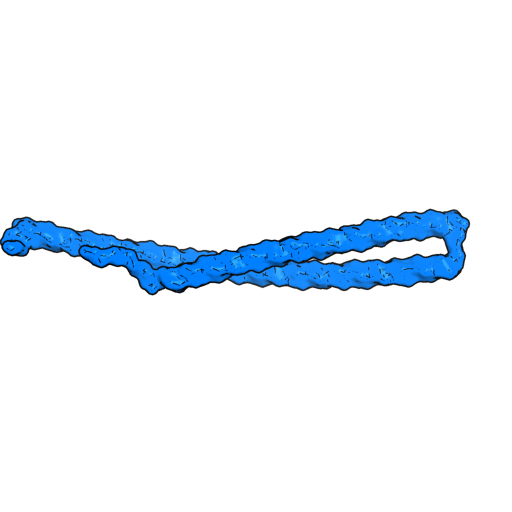1 ? -10.028 -5.346 16.279 1.00 97.75 81 MET A O 1
ATOM 675 N N . ALA A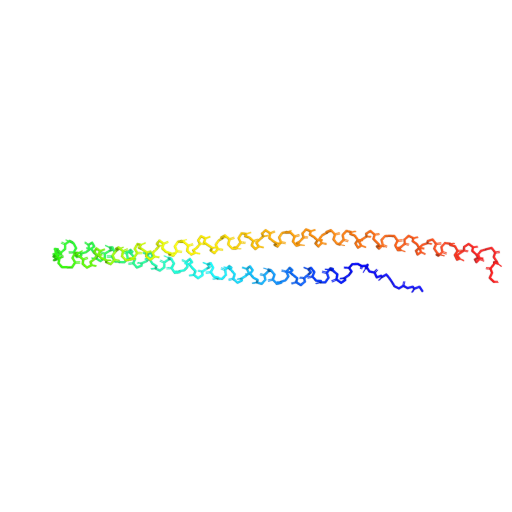 1 82 ? -11.370 -6.804 17.349 1.00 98.12 82 ALA A N 1
ATOM 676 C CA . ALA A 1 82 ? -10.802 -8.000 16.735 1.00 98.12 82 ALA A CA 1
ATOM 677 C C . ALA A 1 82 ? -11.135 -8.075 15.238 1.00 98.12 82 ALA A C 1
ATOM 679 O O . ALA A 1 82 ? -10.237 -8.291 14.424 1.00 98.12 82 ALA A O 1
ATOM 680 N N . ALA A 1 83 ? -12.392 -7.821 14.864 1.00 98.19 83 ALA A N 1
ATOM 681 C CA . ALA A 1 83 ? -12.809 -7.759 13.465 1.00 98.19 83 ALA A CA 1
ATOM 682 C C . ALA A 1 83 ? -12.044 -6.666 12.701 1.00 98.19 83 ALA A C 1
ATOM 684 O O . ALA A 1 83 ? -11.532 -6.902 11.605 1.00 98.19 83 ALA A O 1
ATOM 685 N N . GLN A 1 84 ? -11.885 -5.490 13.313 1.00 98.19 84 GLN A N 1
ATOM 686 C CA . GLN A 1 84 ? -11.132 -4.387 12.729 1.00 98.19 84 GLN A CA 1
ATOM 687 C C . GLN A 1 84 ? -9.651 -4.729 12.532 1.00 98.19 84 GLN A C 1
ATOM 689 O O . GLN A 1 84 ? -9.060 -4.355 11.518 1.00 98.19 84 GLN A O 1
ATOM 694 N N . GLN A 1 85 ? -9.049 -5.459 13.473 1.00 98.25 85 GLN A N 1
ATOM 695 C CA . GLN A 1 85 ? -7.672 -5.930 13.348 1.00 98.25 85 GLN A CA 1
ATOM 696 C C . GLN A 1 85 ? -7.509 -6.896 12.164 1.00 98.25 85 GLN A C 1
ATOM 698 O O . GLN A 1 85 ? -6.545 -6.769 11.410 1.00 98.25 85 GLN A O 1
ATOM 703 N N . THR A 1 86 ? -8.470 -7.797 11.937 1.00 98.50 86 THR A N 1
ATOM 704 C CA . THR A 1 86 ? -8.466 -8.672 10.753 1.00 98.50 86 THR A CA 1
ATOM 705 C C . THR A 1 86 ? -8.514 -7.868 9.452 1.00 98.50 86 THR A C 1
ATOM 707 O O . THR A 1 86 ? -7.729 -8.133 8.544 1.00 98.50 86 THR A O 1
ATOM 710 N N . LEU A 1 87 ? -9.353 -6.830 9.369 1.00 98.50 87 LEU A N 1
ATOM 711 C CA . LEU A 1 87 ? -9.415 -5.963 8.184 1.00 98.50 87 LEU A CA 1
ATOM 712 C C . LEU A 1 87 ? -8.089 -5.232 7.921 1.00 98.50 87 LEU A C 1
ATOM 714 O O . LEU A 1 87 ? -7.670 -5.090 6.770 1.00 98.50 87 LEU A O 1
ATOM 718 N N . ILE A 1 88 ? -7.409 -4.782 8.980 1.00 98.62 88 ILE A N 1
ATOM 719 C CA . ILE A 1 88 ? -6.076 -4.170 8.879 1.00 98.62 88 ILE A CA 1
ATOM 720 C C . ILE A 1 88 ? -5.071 -5.175 8.310 1.00 98.62 88 ILE A C 1
ATOM 722 O O . ILE A 1 88 ? -4.319 -4.838 7.396 1.00 98.62 88 ILE A O 1
ATOM 726 N N . GLU A 1 89 ? -5.069 -6.411 8.803 1.00 98.56 89 GLU A N 1
ATOM 727 C CA . GLU A 1 89 ? -4.167 -7.465 8.325 1.00 98.56 89 GLU A CA 1
ATOM 728 C C . GLU A 1 89 ? -4.414 -7.812 6.850 1.00 98.56 89 GLU A C 1
ATOM 730 O O . GLU A 1 89 ? -3.467 -7.881 6.063 1.00 98.56 89 GLU A O 1
ATOM 735 N N . GLU A 1 90 ? -5.676 -7.938 6.440 1.00 98.50 90 GLU A N 1
ATOM 736 C CA . GLU A 1 90 ? -6.054 -8.177 5.043 1.00 98.50 90 GLU A CA 1
ATOM 737 C C . GLU A 1 90 ? -5.632 -7.024 4.121 1.00 98.50 90 GLU A C 1
ATOM 739 O O . GLU A 1 90 ? -5.095 -7.244 3.028 1.00 98.50 90 GLU A O 1
ATOM 744 N N . CYS A 1 91 ? -5.837 -5.777 4.556 1.00 98.50 91 CYS A N 1
ATOM 745 C CA . CYS A 1 91 ? -5.404 -4.598 3.812 1.00 98.50 91 CYS A CA 1
ATOM 746 C C . CYS A 1 91 ? -3.872 -4.547 3.696 1.00 98.50 91 CYS A C 1
ATOM 748 O O . CYS A 1 91 ? -3.332 -4.272 2.621 1.00 98.50 91 CYS A O 1
ATOM 750 N N . GLN A 1 92 ? -3.157 -4.885 4.773 1.00 98.44 92 GLN A N 1
ATOM 751 C CA . GLN A 1 92 ? -1.698 -4.931 4.782 1.00 98.44 92 GLN A CA 1
ATOM 752 C C . GLN A 1 92 ? -1.158 -5.981 3.806 1.00 98.44 92 GLN A C 1
ATOM 754 O O . GLN A 1 92 ? -0.175 -5.720 3.105 1.00 98.44 92 GLN A O 1
ATOM 759 N N . GLU A 1 93 ? -1.805 -7.142 3.717 1.00 98.50 93 GLU A N 1
ATOM 760 C CA . GLU A 1 93 ? -1.415 -8.179 2.764 1.00 98.50 93 GLU A CA 1
ATOM 761 C C . GLU A 1 93 ? -1.639 -7.727 1.316 1.00 98.50 93 GLU A C 1
ATOM 763 O O . GLU A 1 93 ? -0.742 -7.850 0.478 1.00 98.50 93 GLU A O 1
ATOM 768 N N . ARG A 1 94 ? -2.777 -7.084 1.027 1.00 98.31 94 ARG A N 1
ATOM 769 C CA . ARG A 1 94 ? -3.041 -6.472 -0.289 1.00 98.31 94 ARG A CA 1
ATOM 770 C C . ARG A 1 94 ? -1.981 -5.432 -0.662 1.00 98.31 94 ARG A C 1
ATOM 772 O O . ARG A 1 94 ? -1.490 -5.437 -1.792 1.00 98.31 94 ARG A O 1
ATOM 779 N N . ILE A 1 95 ? -1.571 -4.584 0.285 1.00 98.50 95 ILE A N 1
ATOM 780 C CA . ILE A 1 95 ? -0.477 -3.614 0.096 1.00 98.50 95 ILE A CA 1
ATOM 781 C C . ILE A 1 95 ? 0.832 -4.330 -0.249 1.00 98.50 95 ILE A C 1
ATOM 783 O O . ILE A 1 95 ? 1.541 -3.915 -1.170 1.00 98.50 95 ILE A O 1
ATOM 787 N N . ASN A 1 96 ? 1.162 -5.405 0.468 1.00 98.25 96 ASN A N 1
ATOM 788 C CA . ASN A 1 96 ? 2.393 -6.159 0.241 1.00 98.25 96 ASN A CA 1
ATOM 789 C C . ASN A 1 96 ? 2.419 -6.793 -1.153 1.00 98.25 96 ASN A C 1
ATOM 791 O O . ASN A 1 96 ? 3.418 -6.655 -1.863 1.00 98.25 96 ASN A O 1
ATOM 795 N N . ILE A 1 97 ? 1.316 -7.418 -1.568 1.00 98.19 97 ILE A N 1
ATOM 796 C CA . ILE A 1 97 ? 1.159 -7.995 -2.909 1.00 98.19 97 ILE A CA 1
ATOM 797 C C . ILE A 1 97 ? 1.331 -6.906 -3.974 1.00 98.19 97 ILE A C 1
ATOM 799 O O . ILE A 1 97 ? 2.170 -7.044 -4.866 1.00 98.19 97 ILE A O 1
ATOM 803 N N . CYS A 1 98 ? 0.626 -5.778 -3.838 1.00 98.00 98 CYS A N 1
ATOM 804 C CA . CYS A 1 98 ? 0.717 -4.671 -4.791 1.00 98.00 98 CYS A CA 1
ATOM 805 C C . CYS A 1 98 ? 2.149 -4.113 -4.897 1.00 98.00 98 CYS A C 1
ATOM 807 O O . CYS A 1 98 ? 2.627 -3.813 -5.993 1.00 98.00 98 CYS A O 1
ATOM 809 N N . ARG A 1 99 ? 2.877 -4.010 -3.775 1.00 97.88 99 ARG A N 1
ATOM 810 C CA . ARG A 1 99 ? 4.290 -3.586 -3.763 1.00 97.88 99 ARG A CA 1
ATOM 811 C C . ARG A 1 99 ? 5.198 -4.583 -4.480 1.00 97.88 99 ARG A C 1
ATOM 813 O O . ARG A 1 99 ? 6.095 -4.165 -5.211 1.00 97.88 99 ARG A O 1
ATOM 820 N N . GLN A 1 100 ? 4.982 -5.885 -4.292 1.00 97.94 100 GLN A N 1
ATOM 821 C CA . GLN A 1 100 ? 5.754 -6.917 -4.988 1.00 97.94 100 GLN A CA 1
ATOM 822 C C . GLN A 1 100 ? 5.520 -6.883 -6.501 1.00 97.94 100 GLN A C 1
ATOM 824 O O . GLN A 1 100 ? 6.473 -7.008 -7.270 1.00 97.94 100 GLN A O 1
ATOM 829 N N . GLU A 1 101 ? 4.277 -6.692 -6.936 1.00 97.12 101 GLU A N 1
ATOM 830 C CA . GLU A 1 101 ? 3.937 -6.541 -8.355 1.00 97.12 101 GLU A CA 1
ATOM 831 C C . GLU A 1 101 ? 4.570 -5.285 -8.956 1.00 97.12 101 GLU A C 1
ATOM 833 O O . GLU A 1 101 ? 5.188 -5.358 -10.018 1.00 97.12 101 GLU A O 1
ATOM 838 N N . LEU A 1 102 ? 4.518 -4.158 -8.242 1.00 97.00 102 LEU A N 1
ATOM 839 C CA . LEU A 1 102 ? 5.152 -2.916 -8.679 1.00 97.00 102 LEU A CA 1
ATOM 840 C C . LEU A 1 102 ? 6.673 -3.075 -8.838 1.00 97.00 102 LEU A C 1
ATOM 842 O O . LEU A 1 102 ? 7.249 -2.615 -9.821 1.00 97.00 102 LEU A O 1
ATOM 846 N N . LEU A 1 103 ? 7.333 -3.777 -7.911 1.00 96.88 103 LEU A N 1
ATOM 847 C CA . LEU A 1 103 ? 8.763 -4.079 -8.025 1.00 96.88 103 LEU A CA 1
ATOM 848 C C . LEU A 1 103 ? 9.085 -4.938 -9.254 1.00 96.88 103 LEU A C 1
ATOM 850 O O . LEU A 1 103 ? 10.114 -4.717 -9.894 1.00 96.88 103 LEU A O 1
ATOM 854 N N . LYS A 1 104 ? 8.223 -5.903 -9.599 1.00 96.75 104 LYS A N 1
ATOM 855 C CA . LYS A 1 104 ? 8.384 -6.701 -10.824 1.00 96.75 104 LYS A CA 1
ATOM 856 C C . LYS A 1 104 ? 8.273 -5.821 -12.067 1.00 96.75 104 LYS A C 1
ATOM 858 O O . LYS A 1 104 ? 9.175 -5.874 -12.896 1.00 96.75 104 LYS A O 1
ATOM 863 N N . LEU A 1 105 ? 7.253 -4.962 -12.146 1.00 96.38 105 LEU A N 1
ATOM 864 C CA . LEU A 1 105 ? 7.063 -4.035 -13.270 1.00 96.38 105 LEU A CA 1
ATOM 865 C C . LEU A 1 105 ? 8.261 -3.097 -13.459 1.00 96.38 105 LEU A C 1
ATOM 867 O O . LEU A 1 105 ? 8.779 -2.979 -14.566 1.00 96.38 105 LEU A O 1
ATOM 871 N N . ILE A 1 106 ? 8.772 -2.513 -12.372 1.00 94.25 106 ILE A N 1
ATOM 872 C CA . ILE A 1 106 ? 9.961 -1.646 -12.416 1.00 94.25 106 ILE A CA 1
ATOM 873 C C . ILE A 1 106 ? 11.186 -2.413 -12.935 1.00 94.25 106 ILE A C 1
ATOM 875 O O . ILE A 1 106 ? 11.999 -1.877 -13.688 1.00 94.25 106 ILE A O 1
ATOM 879 N N . ASN A 1 107 ? 11.354 -3.676 -12.536 1.00 95.81 107 ASN A N 1
ATOM 880 C CA . ASN A 1 107 ? 12.462 -4.492 -13.028 1.00 95.81 107 ASN A CA 1
ATOM 881 C C . ASN A 1 107 ? 12.301 -4.848 -14.512 1.00 95.81 107 ASN A C 1
ATOM 883 O O . ASN A 1 107 ? 13.284 -4.795 -15.247 1.00 95.81 107 ASN A O 1
ATOM 887 N N . GLU A 1 108 ? 11.088 -5.170 -14.964 1.00 95.12 108 GLU A N 1
ATOM 888 C CA . GLU A 1 108 ? 10.787 -5.421 -16.379 1.00 95.12 108 GLU A CA 1
ATOM 889 C C . GLU A 1 108 ? 11.072 -4.186 -17.243 1.00 95.12 108 GLU A C 1
ATOM 891 O O . GLU A 1 108 ? 11.723 -4.298 -18.282 1.00 95.12 108 GLU A O 1
ATOM 896 N N . GLN A 1 109 ? 10.672 -2.997 -16.789 1.00 94.31 109 GLN A N 1
ATOM 897 C CA . GLN A 1 109 ? 10.975 -1.742 -17.478 1.00 94.31 109 GLN A CA 1
ATOM 898 C C . GLN A 1 109 ? 12.480 -1.483 -17.580 1.00 94.31 109 GLN A C 1
ATOM 900 O O . GLN A 1 109 ? 12.964 -1.165 -18.661 1.00 94.31 109 GLN A O 1
ATOM 905 N N . LYS A 1 110 ? 13.250 -1.710 -16.507 1.00 95.25 110 LYS A N 1
ATOM 906 C CA . LYS A 1 110 ? 14.722 -1.591 -16.553 1.00 95.25 110 LYS A CA 1
ATOM 907 C C . LYS A 1 110 ? 15.359 -2.532 -17.571 1.00 95.25 110 LYS A C 1
ATOM 909 O O . LYS A 1 110 ? 16.394 -2.209 -18.148 1.00 95.25 110 LYS A O 1
ATOM 914 N N . VAL A 1 111 ? 14.783 -3.717 -17.770 1.00 96.50 111 VAL A N 1
ATOM 915 C CA . VAL A 1 111 ? 15.242 -4.637 -18.817 1.00 96.50 111 VAL A CA 1
ATOM 916 C C . VAL A 1 111 ? 14.930 -4.060 -20.198 1.00 96.50 111 VAL A C 1
ATOM 918 O O . VAL A 1 111 ? 15.815 -4.047 -21.049 1.00 96.50 111 VAL A O 1
ATOM 921 N N . LEU A 1 112 ? 13.726 -3.519 -20.409 1.00 95.56 112 LEU A N 1
ATOM 922 C CA . LEU A 1 112 ? 13.354 -2.868 -21.672 1.00 95.56 112 LEU A CA 1
ATOM 923 C C . LEU A 1 112 ? 14.229 -1.648 -21.988 1.00 95.56 112 LEU A C 1
ATOM 925 O O . LEU A 1 112 ? 14.625 -1.480 -23.138 1.00 95.56 112 LEU A O 1
ATOM 929 N N . GLU A 1 113 ? 14.579 -0.840 -20.987 1.00 95.06 113 GLU A N 1
ATOM 930 C CA . GLU A 1 113 ? 15.513 0.283 -21.136 1.00 95.06 113 GLU A CA 1
ATOM 931 C C . GLU A 1 113 ? 16.889 -0.188 -21.615 1.00 95.06 113 GLU A C 1
ATOM 933 O O . GLU A 1 113 ? 17.409 0.335 -22.596 1.00 95.06 113 GLU A O 1
ATOM 938 N N . ARG A 1 114 ? 17.445 -1.244 -21.006 1.00 96.62 114 ARG A N 1
ATOM 939 C CA . ARG A 1 114 ? 18.729 -1.816 -21.449 1.00 96.62 114 ARG A CA 1
ATOM 940 C C . ARG A 1 114 ? 18.667 -2.338 -22.881 1.00 96.62 114 ARG A C 1
ATOM 942 O O . ARG A 1 114 ? 19.566 -2.063 -23.666 1.00 96.62 114 ARG A O 1
ATOM 949 N N . MET A 1 115 ? 17.592 -3.041 -23.242 1.00 95.75 115 MET A N 1
ATOM 950 C CA . MET A 1 115 ? 17.399 -3.526 -24.614 1.00 95.75 115 MET A CA 1
ATOM 951 C C . MET A 1 115 ? 17.294 -2.373 -25.619 1.00 95.75 115 MET A C 1
ATOM 953 O O . MET A 1 115 ? 17.738 -2.495 -26.761 1.00 95.75 115 MET A O 1
ATOM 957 N N . LYS A 1 116 ? 16.697 -1.249 -25.212 1.00 95.94 116 LYS A N 1
ATOM 958 C CA . LYS A 1 116 ? 16.611 -0.038 -26.029 1.00 95.94 116 LYS A CA 1
ATOM 959 C C . LYS A 1 116 ? 17.980 0.597 -26.233 1.00 95.94 116 LYS A C 1
ATOM 961 O O . LYS A 1 116 ? 18.299 0.955 -27.366 1.00 95.94 116 LYS A O 1
ATOM 966 N N . ASP A 1 117 ? 18.781 0.690 -25.177 1.00 96.31 117 ASP A N 1
ATOM 967 C CA . ASP A 1 117 ? 20.148 1.211 -25.242 1.00 96.31 117 ASP A CA 1
ATOM 968 C C . ASP A 1 117 ? 21.040 0.347 -26.146 1.00 96.31 117 ASP A C 1
ATOM 970 O O . ASP A 1 117 ? 21.788 0.879 -26.968 1.00 96.31 117 ASP A O 1
ATOM 974 N N . GLU A 1 118 ? 20.915 -0.981 -26.056 1.00 96.50 118 GLU A N 1
ATOM 975 C CA . GLU A 1 118 ? 21.618 -1.934 -26.925 1.00 96.50 118 GLU A CA 1
ATOM 976 C C . GLU A 1 118 ? 21.233 -1.747 -28.402 1.00 96.50 118 GLU A C 1
ATOM 978 O O . GLU A 1 118 ? 22.110 -1.551 -29.245 1.00 96.50 118 GLU A O 1
ATOM 983 N N . GLN A 1 119 ? 19.933 -1.700 -28.721 1.00 95.12 119 GLN A N 1
ATOM 984 C CA . GLN A 1 119 ? 19.463 -1.467 -30.097 1.00 95.12 119 GLN A CA 1
ATOM 985 C C . GLN A 1 119 ? 19.893 -0.100 -30.638 1.00 95.12 119 GLN A C 1
ATOM 987 O O . GLN A 1 119 ? 20.204 0.040 -31.822 1.00 95.12 119 GLN A O 1
ATOM 992 N N . LEU A 1 120 ? 19.913 0.924 -29.784 1.00 94.50 120 LEU A N 1
ATOM 993 C CA . LEU A 1 120 ? 20.368 2.254 -30.170 1.00 94.50 120 LEU A CA 1
ATOM 994 C C . LEU A 1 120 ? 21.870 2.260 -30.479 1.00 94.50 120 LEU A C 1
ATOM 996 O O . LEU A 1 120 ? 22.296 2.894 -31.447 1.00 94.50 120 LEU A O 1
ATOM 1000 N N . ALA A 1 121 ? 22.673 1.548 -29.686 1.00 95.56 121 ALA A N 1
ATOM 1001 C CA . ALA A 1 121 ? 24.103 1.399 -29.931 1.00 95.56 121 ALA A CA 1
ATOM 1002 C C . ALA A 1 121 ? 24.378 0.676 -31.260 1.00 95.56 121 ALA A C 1
ATOM 1004 O O . ALA A 1 121 ? 25.219 1.133 -32.037 1.00 95.56 121 ALA A O 1
ATOM 1005 N N . GLU A 1 122 ? 23.635 -0.395 -31.554 1.00 94.50 122 GLU A N 1
ATOM 1006 C CA . GLU A 1 122 ? 23.715 -1.117 -32.830 1.00 94.50 122 GLU A CA 1
ATOM 1007 C C . GLU A 1 122 ? 23.352 -0.218 -34.016 1.00 94.50 122 GLU A C 1
ATOM 1009 O O . GLU A 1 122 ? 24.137 -0.095 -34.959 1.00 94.50 122 GLU A O 1
ATOM 1014 N N . TYR A 1 123 ? 22.222 0.489 -33.934 1.00 94.06 123 TYR A N 1
ATOM 1015 C CA . TYR A 1 123 ? 21.792 1.436 -34.964 1.00 94.06 123 TYR A CA 1
ATOM 1016 C C . TYR A 1 123 ? 22.849 2.519 -35.228 1.00 94.06 123 TYR A C 1
ATOM 1018 O O . TYR A 1 123 ? 23.164 2.820 -36.380 1.00 94.06 123 TYR A O 1
ATOM 1026 N N . ASN A 1 124 ? 23.447 3.085 -34.175 1.00 93.19 124 ASN A N 1
ATOM 1027 C CA . ASN A 1 124 ? 24.503 4.090 -34.313 1.00 93.19 124 ASN A CA 1
ATOM 1028 C C . ASN A 1 124 ? 25.779 3.513 -34.945 1.00 93.19 124 ASN A C 1
ATOM 1030 O O . ASN A 1 124 ? 26.434 4.191 -35.737 1.00 93.19 124 ASN A O 1
ATOM 1034 N N . ALA A 1 125 ? 26.131 2.264 -34.633 1.00 93.69 125 ALA A N 1
ATOM 1035 C CA . ALA A 1 125 ? 27.275 1.592 -35.242 1.00 93.69 125 ALA A CA 1
ATOM 1036 C C . ALA A 1 125 ? 27.049 1.313 -36.738 1.00 93.69 125 ALA A C 1
ATOM 1038 O O . ALA A 1 125 ? 27.968 1.479 -37.542 1.00 93.69 125 ALA A O 1
ATOM 1039 N N . GLU A 1 126 ? 25.838 0.915 -37.134 1.00 92.12 126 GLU A N 1
ATOM 1040 C CA . GLU A 1 126 ? 25.462 0.762 -38.546 1.00 92.12 126 GLU A CA 1
ATOM 1041 C C . GLU A 1 126 ? 25.475 2.098 -39.288 1.00 92.12 126 GLU A C 1
ATOM 1043 O O . GLU A 1 126 ? 25.997 2.186 -40.402 1.00 92.12 126 GLU A O 1
ATOM 1048 N N . LEU A 1 127 ? 24.962 3.147 -38.645 1.00 90.81 127 LEU A N 1
ATOM 1049 C CA . LEU A 1 127 ? 24.962 4.504 -39.171 1.00 90.81 127 LEU A CA 1
ATOM 1050 C C . LEU A 1 127 ? 26.389 4.990 -39.453 1.00 90.81 127 LEU A C 1
ATOM 1052 O O . LEU A 1 127 ? 26.668 5.485 -40.545 1.00 90.81 127 LEU A O 1
ATOM 1056 N N . GLN A 1 128 ? 27.302 4.787 -38.499 1.00 91.88 128 GLN A N 1
ATOM 1057 C CA . GLN A 1 128 ? 28.711 5.143 -38.654 1.00 91.88 128 GLN A CA 1
ATOM 1058 C C . GLN A 1 128 ? 29.363 4.371 -39.806 1.00 91.88 128 GLN A C 1
ATOM 1060 O O . GLN A 1 128 ? 30.003 4.981 -40.656 1.00 91.88 128 GLN A O 1
ATOM 1065 N N . LYS A 1 129 ? 29.137 3.053 -39.902 1.00 91.69 129 LYS A N 1
ATOM 1066 C CA . LYS A 1 129 ? 29.655 2.237 -41.017 1.00 91.69 129 LYS A CA 1
ATOM 1067 C C . LYS A 1 129 ? 29.139 2.707 -42.377 1.00 91.69 129 LYS A C 1
ATOM 1069 O O . LYS A 1 129 ? 29.887 2.686 -43.351 1.00 91.69 129 LYS A O 1
ATOM 1074 N N . SER A 1 130 ? 27.867 3.105 -42.458 1.00 89.38 130 SER A N 1
ATOM 1075 C CA . SER A 1 130 ? 27.286 3.661 -43.686 1.00 89.38 130 SER A CA 1
ATOM 1076 C C . SER A 1 130 ? 27.979 4.961 -44.079 1.00 89.38 130 SER A C 1
ATOM 1078 O O . SER A 1 130 ? 28.353 5.118 -45.237 1.00 89.38 130 SER A O 1
ATOM 1080 N N . PHE A 1 131 ? 28.190 5.866 -43.120 1.00 87.81 131 PHE A N 1
ATOM 1081 C CA . PHE A 1 131 ? 28.891 7.125 -43.365 1.00 87.81 131 PHE A CA 1
ATOM 1082 C C . PHE A 1 131 ? 30.349 6.916 -43.770 1.00 87.81 131 PHE A C 1
ATOM 1084 O O . PHE A 1 131 ? 30.795 7.518 -44.742 1.00 87.81 131 PHE A O 1
ATOM 1091 N N . ASP A 1 132 ? 31.080 6.046 -43.074 1.00 90.25 132 ASP A N 1
ATOM 1092 C CA . ASP A 1 132 ? 32.477 5.748 -43.398 1.00 90.25 132 ASP A CA 1
ATOM 1093 C C . ASP A 1 132 ? 32.596 5.205 -44.831 1.00 90.25 132 ASP A C 1
ATOM 1095 O O . ASP A 1 132 ? 33.467 5.629 -45.589 1.00 90.25 132 ASP A O 1
ATOM 1099 N N . LYS A 1 133 ? 31.659 4.340 -45.243 1.00 89.31 133 LYS A N 1
ATOM 1100 C CA . LYS A 1 133 ? 31.591 3.823 -46.613 1.00 89.31 133 LYS A CA 1
ATOM 1101 C C . LYS A 1 133 ? 31.277 4.913 -47.642 1.00 89.31 133 LYS A C 1
ATOM 1103 O O . LYS A 1 133 ? 31.926 4.962 -48.681 1.00 89.31 133 LYS A O 1
ATOM 1108 N N . GLU A 1 134 ? 30.313 5.792 -47.367 1.00 87.94 134 GLU A N 1
ATOM 1109 C CA . GLU A 1 134 ? 30.007 6.933 -48.244 1.00 87.94 134 GLU A CA 1
ATOM 1110 C C . GLU A 1 134 ? 31.223 7.861 -48.411 1.00 87.94 134 GLU A C 1
ATOM 1112 O O . GLU A 1 134 ? 31.496 8.340 -49.513 1.00 87.94 134 GLU A O 1
ATOM 1117 N N . ILE A 1 135 ? 31.987 8.081 -47.336 1.00 87.44 135 ILE A N 1
ATOM 1118 C CA . ILE A 1 135 ? 33.228 8.865 -47.360 1.00 87.44 135 ILE A CA 1
ATOM 1119 C C . ILE A 1 135 ? 34.304 8.158 -48.197 1.00 87.44 135 ILE A C 1
ATOM 1121 O O . ILE A 1 135 ? 34.961 8.807 -49.012 1.00 87.44 135 ILE A O 1
ATOM 1125 N N . GLU A 1 136 ? 34.487 6.844 -48.039 1.00 86.44 136 GLU A N 1
ATOM 1126 C CA . GLU A 1 136 ? 35.416 6.058 -48.863 1.00 86.44 136 GLU A CA 1
ATOM 1127 C C . GLU A 1 136 ? 35.048 6.088 -50.351 1.00 86.44 136 GLU A C 1
ATOM 1129 O O . GLU A 1 136 ? 35.921 6.347 -51.184 1.00 86.44 136 GLU A O 1
ATOM 1134 N N . ASP A 1 137 ? 33.774 5.877 -50.691 1.00 85.62 137 ASP A N 1
ATOM 1135 C CA . ASP A 1 137 ? 33.280 5.913 -52.072 1.00 85.62 137 ASP A CA 1
ATOM 1136 C C . ASP A 1 137 ? 33.488 7.309 -52.697 1.00 85.62 137 ASP A C 1
ATOM 1138 O O . ASP A 1 137 ? 33.958 7.422 -53.838 1.00 85.62 137 ASP A O 1
ATOM 1142 N N . PHE A 1 138 ? 33.254 8.377 -51.920 1.00 85.88 138 PHE A N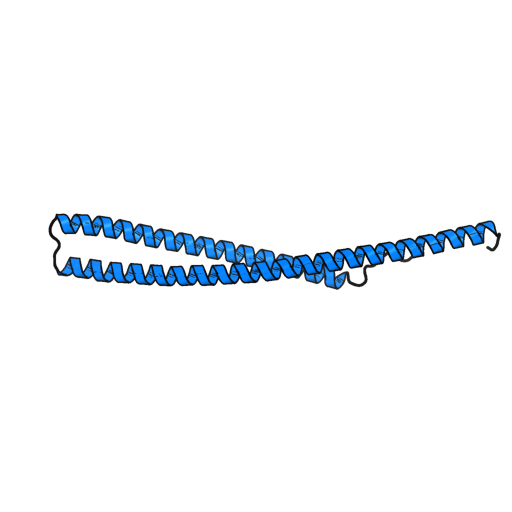 1
ATOM 1143 C CA . PHE A 1 138 ? 33.548 9.757 -52.318 1.00 85.88 138 PHE A CA 1
ATOM 1144 C C . PHE A 1 138 ? 35.051 9.987 -52.559 1.00 85.88 138 PHE A C 1
ATOM 1146 O O . PHE A 1 138 ? 35.433 10.533 -53.596 1.00 85.88 138 PHE A O 1
ATOM 1153 N N . MET A 1 139 ? 35.923 9.541 -51.646 1.00 81.88 139 MET A N 1
ATOM 1154 C CA . MET A 1 139 ? 37.383 9.680 -51.783 1.00 81.88 139 MET A CA 1
ATOM 1155 C C . MET A 1 139 ? 37.950 8.883 -52.967 1.00 81.88 139 MET A C 1
ATOM 1157 O O . MET A 1 139 ? 38.938 9.301 -53.570 1.00 81.88 139 MET A O 1
ATOM 1161 N N . GLN A 1 140 ? 37.332 7.752 -53.320 1.00 84.12 140 GLN A N 1
ATOM 1162 C CA . GLN A 1 140 ? 37.729 6.915 -54.458 1.00 84.12 140 GLN A CA 1
ATOM 1163 C C . GLN A 1 140 ? 37.184 7.413 -55.809 1.00 84.12 140 GLN A C 1
ATOM 1165 O O . GLN A 1 140 ? 37.462 6.792 -56.838 1.00 84.12 140 GLN A O 1
ATOM 1170 N N . GLY A 1 141 ? 36.424 8.515 -55.837 1.00 67.50 141 GLY A N 1
ATOM 1171 C CA . GLY A 1 141 ? 35.851 9.076 -57.065 1.00 67.50 141 GLY A CA 1
ATOM 1172 C C . GLY A 1 141 ? 34.801 8.175 -57.721 1.00 67.50 141 GLY A C 1
ATOM 1173 O O . GLY A 1 141 ? 34.569 8.283 -58.924 1.00 67.50 141 GLY A O 1
ATOM 1174 N N . ARG A 1 142 ? 34.192 7.261 -56.953 1.00 60.00 142 ARG A N 1
ATOM 1175 C CA . ARG A 1 142 ? 33.096 6.390 -57.394 1.00 60.00 142 ARG A CA 1
ATOM 1176 C C . ARG A 1 142 ? 31.758 7.043 -57.052 1.00 60.00 142 ARG A C 1
ATOM 1178 O O . ARG A 1 142 ? 31.051 6.583 -56.163 1.00 60.00 142 ARG A O 1
ATOM 1185 N N . LEU A 1 143 ? 31.426 8.118 -57.760 1.00 53.28 143 LEU A N 1
ATOM 1186 C CA . LEU A 1 143 ? 30.087 8.711 -57.788 1.00 53.28 143 LEU A CA 1
ATOM 1187 C C . LEU A 1 143 ? 29.675 8.971 -59.234 1.00 53.28 143 LEU A C 1
ATOM 1189 O O . LEU A 1 143 ? 30.508 9.526 -59.985 1.00 53.28 143 LEU A O 1
#

Sequence (143 aa):
MKKFEFTLQRLQEVKEMEEEQKRAELSGLDKEMAGLLDHQGRLHEMFEAQTSEYNKECKRGIGKADLKSYGDYFEYLNEEMAAQQTLIEECQERINICRQELLKLINEQKVLERMKDEQLAEYNAELQKSFDKEIEDFMQGRL

Mean predicted aligned error: 6.24 Å

Nearest PDB structures (foldseek):
  8i21-assembly1_A  TM=8.304E-01  e=1.417E-01  Saccharomyces cerevisiae S288C
  3k29-assembly1_A  TM=6.770E-01  e=5.079E-02  Chlamydia trachomatis
  6pyu-assembly1_B  TM=8.380E-01  e=3.722E-01  Homo sapiens
  3na7-assembly1_A  TM=5.445E-01  e=8.744E-02  Helicobacter pylori NCTC 11638
  8i4v-assembly1_B  TM=4.588E-01  e=5.033E-01  Saccharomyces cerevisiae S288C

Foldseek 3Di:
DDDDDQPCVVVLVVLVVVLVVLVVVLVVLVVVLVVLVVVLVVLVVVLVVLVVVVVVCVVVPHDPVVVVVSVVVNVVSVVVNVVSVVVNVVSVVVSVVSVVVSVVSVVVSVVSVVSRVVSVVVVVVVVVVVVVVVVVCVVVVVD

pLDDT: mean 93.92, std 6.93, range [53.28, 98.62]